Protein AF-A0A5K1DXU5-F1 (afdb_monomer)

Mean predicted aligned error: 9.76 Å

Foldseek 3Di:
DPCQPDFQFLQWAWEWEQDDPVRDTDTDTGDDPPQDDDPDGLADPCCVVSNGTHHPPGDHDYYYDDYPVNVVVVVVVVVVVVVVVVVVVVVVVVVVVVVVCVVCVVVVPD

Structure (mmCIF, N/CA/C/O backbone):
data_AF-A0A5K1DXU5-F1
#
_entry.id   AF-A0A5K1DXU5-F1
#
loop_
_atom_site.group_PDB
_atom_site.id
_atom_site.type_symbol
_atom_site.label_atom_id
_atom_site.label_alt_id
_atom_site.label_comp_id
_atom_site.label_asym_id
_atom_site.label_entity_id
_atom_site.label_seq_id
_atom_site.pdbx_PDB_ins_code
_atom_site.Cartn_x
_atom_site.Cartn_y
_atom_site.Cartn_z
_atom_site.occupancy
_atom_site.B_iso_or_equiv
_atom_site.auth_seq_id
_atom_site.auth_comp_id
_atom_site.auth_asym_id
_atom_site.auth_atom_id
_atom_site.pdbx_PDB_model_num
ATOM 1 N N . VAL A 1 1 ? 22.864 14.514 -11.994 1.00 42.91 1 VAL A N 1
ATOM 2 C CA . VAL A 1 1 ? 21.674 13.992 -11.293 1.00 42.91 1 VAL A CA 1
ATOM 3 C C . VAL A 1 1 ? 21.774 12.481 -11.412 1.00 42.91 1 VAL A C 1
ATOM 5 O O . VAL A 1 1 ? 21.928 12.007 -12.525 1.00 42.91 1 VAL A O 1
ATOM 8 N N . ASP A 1 2 ? 21.911 11.785 -10.285 1.00 47.47 2 ASP A N 1
ATOM 9 C CA . ASP A 1 2 ? 22.388 10.390 -10.139 1.00 47.47 2 ASP A CA 1
ATOM 10 C C . ASP A 1 2 ? 21.212 9.384 -10.251 1.00 47.47 2 ASP A C 1
ATOM 12 O O . ASP A 1 2 ? 21.151 8.398 -9.521 1.00 47.47 2 ASP A O 1
ATOM 16 N N . ASP A 1 3 ? 20.236 9.672 -11.128 1.00 51.50 3 ASP A N 1
ATOM 17 C CA . ASP A 1 3 ? 18.973 8.916 -11.264 1.00 51.50 3 ASP A CA 1
ATOM 18 C C . ASP A 1 3 ? 19.161 7.538 -11.927 1.00 51.50 3 ASP A C 1
ATOM 20 O O . ASP A 1 3 ? 18.263 6.699 -11.881 1.00 51.50 3 ASP A O 1
ATOM 24 N N . GLU A 1 4 ? 20.341 7.258 -12.495 1.00 52.34 4 GLU A N 1
ATOM 25 C CA . GLU A 1 4 ? 20.686 5.958 -13.100 1.00 52.34 4 GLU A CA 1
ATOM 26 C C . GLU A 1 4 ? 20.614 4.782 -12.107 1.00 52.34 4 GLU A C 1
ATOM 28 O O . GLU A 1 4 ? 20.620 3.625 -12.524 1.00 52.34 4 GLU A O 1
ATOM 33 N N . LYS A 1 5 ? 20.515 5.051 -10.798 1.00 60.88 5 LYS A N 1
ATOM 34 C CA . LYS A 1 5 ? 20.482 4.025 -9.742 1.00 60.88 5 LYS A CA 1
ATOM 35 C C . LYS A 1 5 ? 19.096 3.774 -9.148 1.00 60.88 5 LYS A C 1
ATOM 37 O O . LYS A 1 5 ? 18.949 2.848 -8.350 1.00 60.88 5 LYS A O 1
ATOM 42 N N . THR A 1 6 ? 18.076 4.559 -9.498 1.00 75.62 6 THR A N 1
ATOM 43 C CA . THR A 1 6 ? 16.728 4.379 -8.941 1.00 75.62 6 THR A CA 1
ATOM 44 C C . THR A 1 6 ? 15.931 3.409 -9.807 1.00 75.62 6 THR A C 1
ATOM 46 O O . THR A 1 6 ? 15.195 3.798 -10.709 1.00 75.62 6 THR A O 1
ATOM 49 N N . VAL A 1 7 ? 16.092 2.116 -9.531 1.00 87.62 7 VAL A N 1
ATOM 50 C CA . VAL A 1 7 ? 15.332 1.040 -10.182 1.00 87.62 7 VAL A CA 1
ATOM 51 C C . VAL A 1 7 ? 14.163 0.586 -9.311 1.00 87.62 7 VAL A C 1
ATOM 53 O O . VAL A 1 7 ? 14.223 0.671 -8.086 1.00 87.62 7 VAL A O 1
ATOM 56 N N . ILE A 1 8 ? 13.103 0.072 -9.941 1.00 93.19 8 ILE A N 1
ATOM 57 C CA . ILE A 1 8 ? 11.954 -0.528 -9.248 1.00 93.19 8 ILE A CA 1
ATOM 58 C C . ILE A 1 8 ? 12.039 -2.053 -9.396 1.00 93.19 8 ILE A C 1
ATOM 60 O O . ILE A 1 8 ? 11.756 -2.569 -10.481 1.00 93.19 8 ILE A O 1
ATOM 64 N N . PRO A 1 9 ? 12.406 -2.799 -8.339 1.00 93.88 9 PRO A N 1
ATOM 65 C CA . PRO A 1 9 ? 12.368 -4.258 -8.345 1.00 93.88 9 PRO A CA 1
ATOM 66 C C . PRO A 1 9 ? 10.961 -4.805 -8.589 1.00 93.88 9 PRO A C 1
ATOM 68 O O . PRO A 1 9 ? 9.979 -4.266 -8.072 1.00 93.88 9 PRO A O 1
ATOM 71 N N . ARG A 1 10 ? 10.840 -5.928 -9.302 1.00 92.31 10 ARG A N 1
ATOM 72 C CA . ARG A 1 10 ? 9.528 -6.560 -9.547 1.00 92.31 10 ARG A CA 1
ATOM 73 C C . ARG A 1 10 ? 8.839 -7.103 -8.298 1.00 92.31 10 ARG A C 1
ATOM 75 O O . ARG A 1 10 ? 7.626 -7.280 -8.303 1.00 92.31 10 ARG A O 1
ATOM 82 N N . ASN A 1 11 ? 9.597 -7.383 -7.245 1.00 91.88 11 ASN A N 1
ATOM 83 C CA . ASN A 1 11 ? 9.072 -7.833 -5.958 1.00 91.88 11 ASN A CA 1
ATOM 84 C C . ASN A 1 11 ? 8.661 -6.669 -5.033 1.00 91.88 11 ASN A C 1
ATOM 86 O O . ASN A 1 11 ? 8.309 -6.922 -3.880 1.00 91.88 11 ASN A O 1
ATOM 90 N N . SER A 1 12 ? 8.712 -5.419 -5.509 1.00 94.81 12 SER A N 1
ATOM 91 C CA . SER A 1 12 ? 8.296 -4.252 -4.728 1.00 94.81 12 SER A CA 1
ATOM 92 C C . SER A 1 12 ? 6.818 -4.338 -4.352 1.00 94.81 12 SER A C 1
ATOM 94 O O . SER 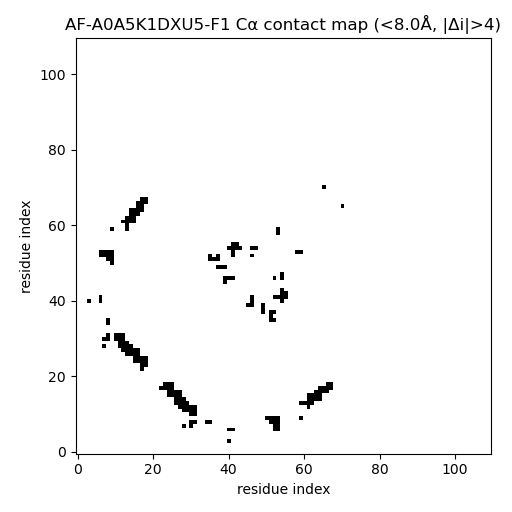A 1 12 ? 5.970 -4.726 -5.158 1.00 94.81 12 SER A O 1
ATOM 96 N N . LEU A 1 13 ? 6.504 -3.940 -3.124 1.00 94.75 13 LEU A N 1
ATOM 97 C CA . LEU A 1 13 ? 5.136 -3.697 -2.692 1.00 94.75 13 LEU A CA 1
ATOM 98 C C . LEU A 1 13 ? 4.678 -2.358 -3.267 1.00 94.75 13 LEU A C 1
ATOM 100 O O . LEU A 1 13 ? 5.331 -1.345 -3.036 1.00 94.75 13 LEU A O 1
ATOM 104 N N . VAL A 1 14 ? 3.574 -2.370 -4.009 1.00 95.62 14 VAL A N 1
ATOM 105 C CA . VAL A 1 14 ? 2.948 -1.157 -4.540 1.00 95.62 14 VAL A CA 1
ATOM 106 C C . VAL A 1 14 ? 1.613 -0.964 -3.849 1.00 95.62 14 VAL A C 1
ATOM 108 O O . VAL A 1 14 ? 0.723 -1.808 -3.978 1.00 95.62 14 VAL A O 1
ATOM 111 N N . GLU A 1 15 ? 1.466 0.146 -3.141 1.00 94.69 15 GLU A N 1
ATOM 112 C CA . GLU A 1 15 ? 0.258 0.475 -2.394 1.00 94.69 15 GLU A CA 1
ATOM 113 C C . GLU A 1 15 ? -0.205 1.893 -2.703 1.00 94.69 15 GLU A C 1
ATOM 115 O O . GLU A 1 15 ? 0.592 2.811 -2.872 1.00 94.69 15 GLU A O 1
ATOM 120 N N . VAL A 1 16 ? -1.519 2.067 -2.791 1.00 91.88 16 VAL A N 1
ATOM 121 C CA . VAL A 1 16 ? -2.151 3.379 -2.897 1.00 91.88 16 VAL A CA 1
ATOM 122 C C . VAL A 1 16 ? -2.610 3.788 -1.507 1.00 91.88 16 VAL A C 1
ATOM 124 O O . VAL A 1 16 ? -3.557 3.206 -0.976 1.00 91.88 16 VAL A O 1
ATOM 127 N N . ASN A 1 17 ? -1.947 4.782 -0.929 1.00 87.69 17 ASN A N 1
ATOM 128 C CA . ASN A 1 17 ? -2.286 5.349 0.370 1.00 87.69 17 ASN A CA 1
ATOM 129 C C . ASN A 1 17 ? -2.953 6.718 0.204 1.00 87.69 17 ASN A C 1
ATOM 131 O O . ASN A 1 17 ? -2.739 7.421 -0.785 1.00 87.69 17 ASN A O 1
ATOM 135 N N . GLN A 1 18 ? -3.777 7.095 1.180 1.00 83.81 18 GLN A N 1
ATOM 136 C CA . GLN A 1 18 ? -4.351 8.436 1.274 1.00 83.81 18 GLN A CA 1
ATOM 137 C C . GLN A 1 18 ? -3.825 9.107 2.536 1.00 83.81 18 GLN A C 1
ATOM 139 O O . GLN A 1 18 ? -4.135 8.673 3.645 1.00 83.81 18 GLN A O 1
ATOM 144 N N . SER A 1 19 ? -3.032 10.158 2.354 1.00 72.75 19 SER A N 1
ATOM 145 C CA . SER A 1 19 ? -2.313 10.833 3.433 1.00 72.75 19 SER A CA 1
ATOM 146 C C . SER A 1 19 ? -2.458 12.351 3.328 1.00 72.75 19 SER A C 1
ATOM 148 O O . SER A 1 19 ? -2.803 12.900 2.284 1.00 72.75 19 SER A O 1
ATOM 150 N N . GLY A 1 20 ? -2.183 13.049 4.431 1.00 71.81 20 GLY A N 1
ATOM 151 C CA . GLY A 1 20 ? -2.213 14.512 4.488 1.00 71.81 20 GLY A CA 1
ATOM 152 C C . GLY A 1 20 ? -3.587 15.110 4.807 1.00 71.81 20 GLY A C 1
ATOM 153 O O . GLY A 1 20 ? -4.615 14.437 4.795 1.00 71.81 20 GLY A O 1
ATOM 154 N N . LEU A 1 21 ? -3.594 16.411 5.116 1.00 74.94 21 LEU A N 1
ATOM 155 C CA . LEU A 1 21 ? -4.792 17.159 5.527 1.00 74.94 21 LEU A CA 1
ATOM 156 C C . LEU A 1 21 ? -5.862 17.223 4.424 1.00 74.94 21 LEU A C 1
ATOM 158 O O . LEU A 1 21 ? -7.048 17.325 4.723 1.00 74.94 21 LEU A O 1
ATOM 162 N N . LEU A 1 22 ? -5.435 17.166 3.160 1.00 82.12 22 LEU A N 1
ATOM 163 C CA . LEU A 1 22 ? -6.291 17.277 1.977 1.00 82.12 22 LEU A CA 1
ATOM 164 C C . LEU A 1 22 ? -6.589 15.922 1.315 1.00 82.12 22 LEU A C 1
ATOM 166 O O . LEU A 1 22 ? -7.078 15.904 0.190 1.00 82.12 22 LEU A O 1
ATOM 170 N N . MET A 1 23 ? -6.313 14.804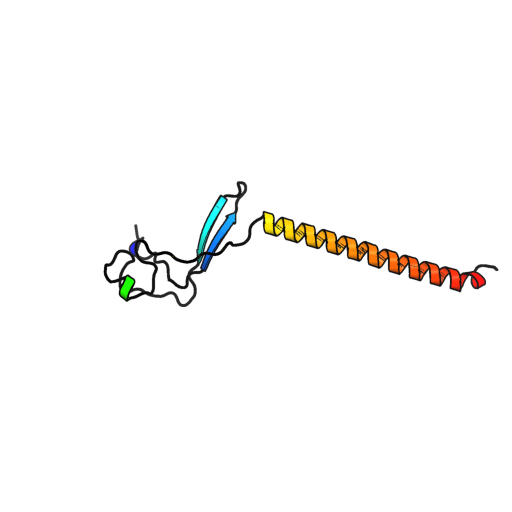 2.003 1.00 77.31 23 MET A N 1
ATOM 171 C CA . MET A 1 23 ? -6.536 13.444 1.486 1.00 77.31 23 MET A CA 1
ATOM 172 C C . MET A 1 23 ? -5.876 13.220 0.118 1.00 77.31 23 MET A C 1
ATOM 174 O O . MET A 1 23 ? -6.500 12.778 -0.849 1.00 77.31 23 MET A O 1
ATOM 178 N N . GLU A 1 24 ? -4.590 13.538 0.029 1.00 85.50 24 GLU A N 1
ATOM 179 C CA . GLU A 1 24 ? -3.828 13.341 -1.194 1.00 85.50 24 GLU A CA 1
ATOM 180 C C . GLU A 1 24 ? -3.565 11.849 -1.395 1.00 85.50 24 GLU A C 1
ATOM 182 O O . GLU A 1 24 ? -3.233 11.113 -0.463 1.00 85.50 24 GLU A O 1
ATOM 187 N N . THR A 1 25 ? -3.747 11.390 -2.631 1.00 84.69 25 THR A N 1
ATOM 188 C CA . THR A 1 25 ? -3.483 9.998 -2.991 1.00 84.69 25 THR A CA 1
ATOM 189 C C . THR A 1 25 ? -2.019 9.855 -3.382 1.00 84.69 25 THR A C 1
ATOM 191 O O . THR A 1 25 ? -1.554 10.535 -4.295 1.00 84.69 25 THR A O 1
ATOM 194 N N . MET A 1 26 ? -1.308 8.954 -2.712 1.00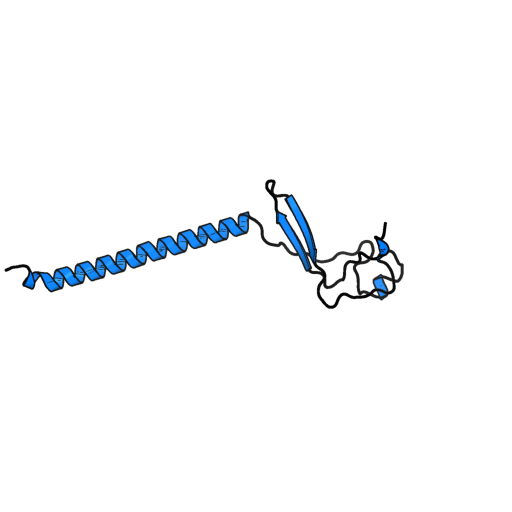 88.31 26 MET A N 1
ATOM 195 C CA . MET A 1 26 ? 0.104 8.666 -2.941 1.00 88.31 26 MET A CA 1
ATOM 196 C C . MET A 1 26 ? 0.274 7.200 -3.331 1.00 88.31 26 MET A C 1
ATOM 198 O O . MET A 1 26 ? -0.360 6.316 -2.755 1.00 88.31 26 MET A O 1
ATOM 202 N N . ILE A 1 27 ? 1.113 6.948 -4.336 1.00 91.44 27 ILE A N 1
ATOM 203 C CA . ILE A 1 27 ? 1.519 5.594 -4.716 1.00 91.44 27 ILE A CA 1
ATOM 204 C C . ILE A 1 27 ? 2.862 5.330 -4.049 1.00 91.44 27 ILE A C 1
ATOM 206 O O . ILE A 1 27 ? 3.882 5.873 -4.472 1.00 91.44 27 ILE A O 1
ATOM 210 N N . ASP A 1 28 ? 2.849 4.480 -3.032 1.00 92.56 28 ASP A N 1
ATOM 211 C CA . ASP A 1 28 ? 4.048 4.046 -2.336 1.00 92.56 28 ASP A CA 1
ATOM 212 C C . ASP A 1 28 ? 4.598 2.788 -2.999 1.00 92.56 28 ASP A C 1
ATOM 214 O O . ASP A 1 28 ? 3.913 1.771 -3.132 1.00 92.56 28 ASP A O 1
ATOM 218 N N . ILE A 1 29 ? 5.859 2.861 -3.423 1.00 93.50 29 ILE A N 1
ATOM 219 C CA . ILE A 1 29 ? 6.603 1.742 -4.000 1.00 93.50 29 ILE A CA 1
ATOM 220 C C . ILE A 1 29 ? 7.715 1.392 -3.022 1.00 93.50 29 ILE A C 1
ATOM 222 O O . ILE A 1 29 ? 8.699 2.117 -2.903 1.00 93.50 29 ILE A O 1
ATOM 226 N N . THR A 1 30 ? 7.552 0.275 -2.321 1.00 93.25 30 THR A N 1
ATOM 227 C CA . THR A 1 30 ? 8.505 -0.188 -1.309 1.00 93.25 30 THR A CA 1
ATOM 228 C C . THR A 1 30 ? 9.249 -1.421 -1.825 1.00 93.25 30 THR A C 1
ATOM 230 O O . THR A 1 30 ? 8.640 -2.494 -1.932 1.00 93.25 30 THR A O 1
ATOM 233 N N . PRO A 1 31 ? 10.551 -1.314 -2.148 1.00 92.88 31 PRO A N 1
ATOM 234 C CA . PRO A 1 31 ? 11.373 -2.464 -2.508 1.00 92.88 31 PRO A CA 1
ATOM 235 C C . PRO A 1 31 ? 11.406 -3.503 -1.383 1.00 92.88 31 PRO A C 1
ATOM 237 O O . PRO A 1 31 ? 11.409 -3.151 -0.204 1.00 92.88 31 PRO A O 1
ATOM 240 N N . ARG A 1 32 ? 11.433 -4.790 -1.737 1.00 91.62 32 ARG A N 1
ATOM 241 C CA . ARG A 1 32 ? 11.530 -5.886 -0.764 1.00 91.62 32 ARG A CA 1
ATOM 242 C C . ARG A 1 32 ? 12.863 -6.595 -0.893 1.00 91.62 32 ARG A C 1
ATOM 244 O O . ARG A 1 32 ? 13.315 -6.852 -2.007 1.00 91.62 32 ARG A O 1
ATOM 251 N N . ASP A 1 33 ? 13.440 -6.970 0.241 1.00 87.69 33 ASP A N 1
ATOM 252 C CA . ASP A 1 33 ? 14.657 -7.766 0.242 1.00 87.69 33 ASP A CA 1
ATOM 253 C C . ASP A 1 33 ? 14.423 -9.174 -0.342 1.00 87.69 33 ASP A C 1
ATOM 255 O O . ASP A 1 33 ? 13.377 -9.786 -0.092 1.00 87.69 33 ASP A O 1
ATOM 259 N N . PRO A 1 34 ? 15.394 -9.711 -1.102 1.00 88.31 34 PRO A N 1
AT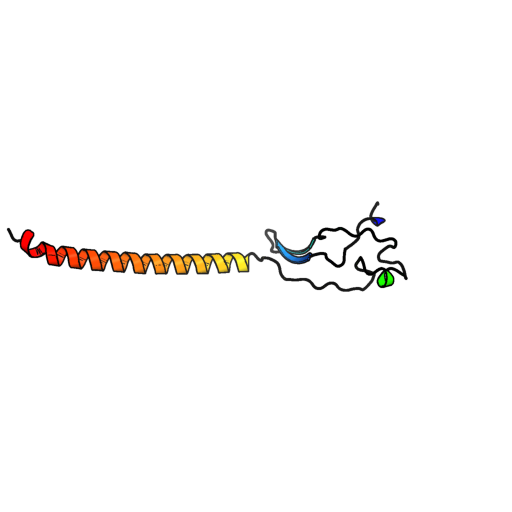OM 260 C 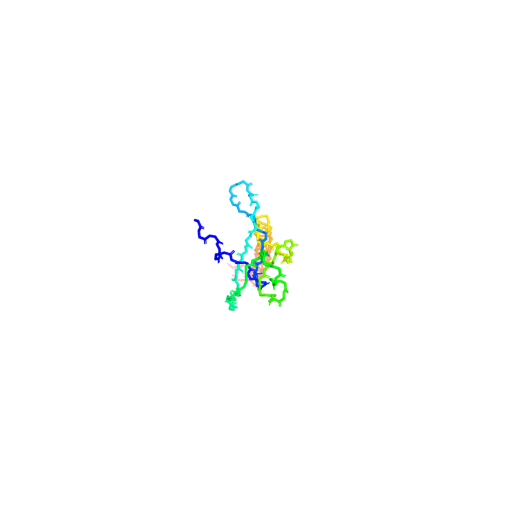CA . PRO A 1 34 ? 16.643 -9.054 -1.492 1.00 88.31 34 PRO A CA 1
ATOM 261 C C . PRO A 1 34 ? 16.434 -8.030 -2.620 1.00 88.31 34 PRO A C 1
ATOM 263 O O . PRO A 1 34 ? 15.692 -8.287 -3.569 1.00 88.31 34 PRO A O 1
ATOM 266 N N . ILE A 1 35 ? 17.132 -6.893 -2.541 1.00 86.44 35 ILE A N 1
ATOM 267 C CA . ILE A 1 35 ? 17.145 -5.892 -3.615 1.00 86.44 35 ILE A CA 1
ATOM 268 C C . ILE A 1 35 ? 17.992 -6.417 -4.786 1.00 86.44 35 ILE A C 1
ATOM 270 O O . ILE A 1 35 ? 19.190 -6.650 -4.603 1.00 86.44 35 ILE A O 1
ATOM 274 N N . PRO A 1 36 ? 17.414 -6.619 -5.984 1.00 87.44 36 PRO A N 1
ATOM 275 C CA . PRO A 1 36 ? 18.177 -7.063 -7.139 1.00 87.44 36 PRO A CA 1
ATOM 276 C C . PRO A 1 36 ? 19.124 -5.966 -7.631 1.00 87.44 36 PRO A C 1
ATOM 278 O O . PRO A 1 36 ? 18.795 -4.780 -7.606 1.00 87.44 36 PRO A O 1
ATOM 281 N N . THR A 1 37 ? 20.278 -6.379 -8.145 1.00 88.12 37 THR A N 1
ATOM 282 C CA . THR A 1 37 ? 21.227 -5.513 -8.850 1.00 88.12 37 THR A CA 1
ATOM 283 C C . THR A 1 37 ? 21.135 -5.808 -10.346 1.00 88.12 37 THR A C 1
ATOM 285 O O . THR A 1 37 ? 21.761 -6.773 -10.793 1.00 88.12 37 THR A O 1
ATOM 288 N N . PRO A 1 38 ? 20.328 -5.056 -11.113 1.00 88.25 38 PRO A N 1
ATOM 289 C CA . PRO A 1 38 ? 20.206 -5.294 -12.541 1.00 88.25 38 PRO A CA 1
ATOM 290 C C . PRO A 1 38 ? 21.507 -4.929 -13.258 1.00 88.25 38 PRO A C 1
ATOM 292 O O . PRO A 1 38 ? 22.232 -4.020 -12.846 1.00 88.25 38 PRO A O 1
ATOM 295 N N . THR A 1 39 ? 21.795 -5.643 -14.338 1.00 89.44 39 THR A N 1
ATOM 296 C CA . THR A 1 39 ? 22.950 -5.368 -15.202 1.00 89.44 39 THR A CA 1
ATOM 297 C C . THR A 1 39 ? 22.617 -4.287 -16.228 1.00 89.44 39 THR A C 1
ATOM 299 O O . THR A 1 39 ? 23.509 -3.567 -16.677 1.00 89.44 39 THR A O 1
ATOM 302 N N . VAL A 1 40 ? 21.333 -4.159 -16.582 1.00 89.75 40 VAL A N 1
ATOM 303 C CA . VAL A 1 40 ? 20.834 -3.177 -17.549 1.00 89.75 40 VAL A CA 1
ATOM 304 C C . VAL A 1 40 ? 19.780 -2.246 -16.940 1.00 89.75 40 VAL A C 1
ATOM 306 O O . VAL A 1 40 ? 19.117 -2.568 -15.955 1.00 89.75 40 VAL A O 1
ATOM 309 N N . GLY A 1 41 ? 19.631 -1.053 -17.519 1.00 89.50 41 GLY A N 1
ATOM 310 C CA . GLY A 1 41 ? 18.659 -0.058 -17.058 1.00 89.50 41 GLY A CA 1
ATOM 311 C C . GLY A 1 41 ? 17.222 -0.338 -17.529 1.00 89.50 41 GLY A C 1
ATOM 312 O O . GLY A 1 41 ? 17.009 -1.131 -18.444 1.00 89.50 41 GLY A O 1
ATOM 313 N N . PRO A 1 42 ? 16.212 0.367 -16.983 1.00 90.38 42 PRO A N 1
ATOM 314 C CA . PRO A 1 42 ? 14.799 0.159 -17.327 1.00 90.38 42 PRO A CA 1
ATOM 315 C C . PRO A 1 42 ? 14.437 0.498 -18.785 1.00 90.38 42 PRO A C 1
ATOM 317 O O . PRO A 1 42 ? 13.396 0.064 -19.273 1.00 90.38 42 PRO A O 1
ATOM 320 N N . LEU A 1 43 ? 15.275 1.280 -19.474 1.00 91.44 43 LEU A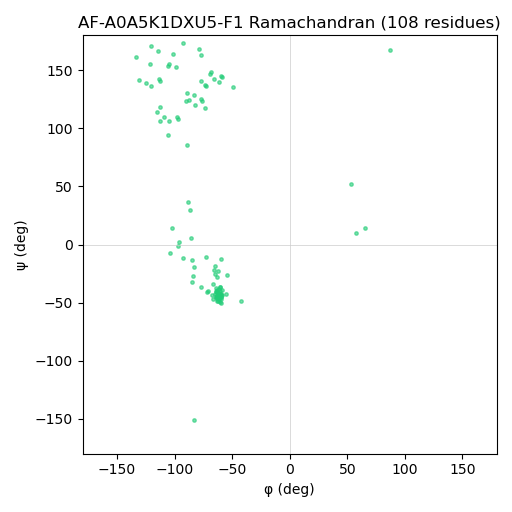 N 1
ATOM 321 C CA . LEU A 1 43 ? 15.104 1.660 -20.883 1.00 91.44 43 LEU A CA 1
ATOM 322 C C . LEU A 1 43 ? 15.913 0.774 -21.846 1.00 91.44 43 LEU A C 1
ATOM 324 O O . LEU A 1 43 ? 15.877 0.997 -23.056 1.00 91.44 43 LEU A O 1
ATOM 328 N N . ASP A 1 44 ? 16.677 -0.188 -21.323 1.00 91.06 44 ASP A N 1
ATOM 329 C CA . ASP A 1 44 ? 17.521 -1.059 -22.134 1.00 91.06 44 ASP A CA 1
ATOM 330 C C . ASP A 1 44 ? 16.670 -2.093 -22.901 1.00 91.06 44 ASP A C 1
ATOM 332 O O . ASP A 1 44 ? 15.756 -2.681 -22.310 1.00 91.06 44 ASP A O 1
ATOM 336 N N . PRO A 1 45 ? 16.955 -2.365 -24.192 1.00 91.06 45 PRO A N 1
ATOM 337 C CA . PRO A 1 45 ? 16.255 -3.389 -24.972 1.00 91.06 45 PRO A CA 1
ATOM 338 C C . PRO A 1 45 ? 16.260 -4.789 -24.341 1.00 91.06 45 PRO A C 1
ATOM 340 O O . PRO A 1 45 ? 15.353 -5.581 -24.604 1.00 91.06 45 PRO A O 1
ATOM 343 N N . ASP A 1 46 ? 17.268 -5.099 -23.523 1.00 92.69 46 ASP A N 1
ATOM 344 C CA . ASP A 1 46 ? 17.425 -6.389 -22.856 1.00 92.69 46 ASP A CA 1
ATOM 345 C C . ASP A 1 46 ? 16.870 -6.407 -21.419 1.00 92.69 46 ASP A C 1
ATOM 347 O O . ASP A 1 46 ? 16.894 -7.458 -20.774 1.00 92.69 46 ASP A O 1
ATOM 351 N N . CYS A 1 47 ? 16.283 -5.307 -20.929 1.00 91.75 47 CYS A N 1
ATOM 352 C CA . CYS A 1 47 ? 15.684 -5.229 -19.588 1.00 91.75 47 CYS A CA 1
ATOM 353 C C . CYS A 1 47 ? 14.633 -6.325 -19.353 1.00 91.75 47 CYS A C 1
ATOM 355 O O . CYS A 1 47 ? 14.626 -7.008 -18.323 1.00 91.75 47 CYS A O 1
ATOM 357 N N . ASP A 1 48 ? 13.785 -6.562 -20.357 1.00 92.06 48 ASP A N 1
ATOM 358 C CA . ASP A 1 48 ? 12.731 -7.576 -20.297 1.00 92.06 48 ASP A CA 1
ATOM 359 C C . ASP A 1 48 ? 13.280 -9.004 -20.194 1.00 92.06 48 ASP A C 1
ATOM 361 O O . ASP A 1 48 ? 12.600 -9.884 -19.662 1.00 92.06 48 ASP A O 1
ATOM 365 N N . LYS A 1 49 ? 14.506 -9.242 -20.681 1.00 92.88 49 LYS A N 1
ATOM 366 C CA . LYS A 1 49 ? 15.166 -10.552 -20.618 1.00 92.88 49 LYS A CA 1
ATOM 367 C C . LYS A 1 49 ? 15.723 -10.838 -19.227 1.00 92.88 49 LYS A C 1
ATOM 369 O O . LYS A 1 49 ? 15.685 -11.987 -18.796 1.00 92.88 49 LYS A O 1
ATOM 374 N N . GLU A 1 50 ? 16.233 -9.815 -18.540 1.00 90.81 50 GLU A N 1
ATOM 375 C CA . GLU A 1 50 ? 16.740 -9.932 -17.169 1.00 90.81 50 GLU A CA 1
ATOM 376 C C . GLU A 1 50 ? 15.587 -10.110 -16.169 1.00 90.81 50 GLU A C 1
ATOM 378 O O . GLU A 1 50 ? 15.670 -10.933 -15.258 1.00 90.81 50 GLU A O 1
ATOM 383 N N . GLY A 1 51 ? 14.481 -9.381 -16.355 1.00 89.62 51 GLY A N 1
ATOM 384 C CA . GLY A 1 51 ? 13.242 -9.600 -15.602 1.00 89.62 51 GLY A CA 1
ATOM 385 C C . GLY A 1 51 ? 13.332 -9.309 -14.096 1.00 89.62 51 GLY A C 1
ATOM 386 O O . GLY A 1 51 ? 12.435 -9.698 -13.349 1.00 89.62 51 GLY A O 1
ATOM 387 N N . LEU A 1 52 ? 14.385 -8.629 -13.633 1.00 91.62 52 LEU A N 1
ATOM 388 C CA . LEU A 1 52 ? 14.593 -8.288 -12.219 1.00 91.62 52 LEU A CA 1
ATOM 389 C C . LEU A 1 52 ? 13.869 -6.999 -11.800 1.00 91.62 52 LEU A C 1
ATOM 391 O O . LEU A 1 52 ? 13.413 -6.869 -10.659 1.00 91.62 52 LEU A O 1
ATOM 395 N N . ILE A 1 53 ? 13.736 -6.056 -12.731 1.00 92.75 53 ILE A N 1
ATOM 396 C CA . ILE A 1 53 ? 13.148 -4.731 -12.512 1.00 92.75 53 ILE A CA 1
ATOM 397 C C . ILE A 1 53 ? 11.934 -4.506 -13.419 1.00 92.75 53 ILE A C 1
ATOM 399 O O . ILE A 1 53 ? 11.611 -5.322 -14.288 1.00 92.75 53 ILE A O 1
ATOM 403 N N . VAL A 1 54 ? 11.213 -3.417 -13.171 1.00 93.94 54 VAL A N 1
ATOM 404 C CA . VAL A 1 54 ? 10.141 -2.930 -14.043 1.00 93.94 54 VAL A CA 1
ATOM 405 C C . VAL A 1 54 ? 10.764 -2.111 -15.179 1.00 93.94 54 VAL A C 1
ATOM 407 O O . VAL A 1 54 ? 11.427 -1.108 -14.920 1.00 93.94 54 VAL A O 1
ATOM 410 N N . CYS A 1 55 ? 10.550 -2.545 -16.421 1.00 93.06 55 CYS A N 1
ATOM 411 C CA . CYS A 1 55 ? 11.083 -1.910 -17.632 1.00 93.06 55 CYS A CA 1
ATOM 412 C C . CYS A 1 55 ? 10.097 -0.890 -18.232 1.00 93.06 55 CYS A C 1
ATOM 414 O O . CYS A 1 55 ? 8.949 -0.785 -17.783 1.00 93.06 55 CYS A O 1
ATOM 416 N N . ASP A 1 56 ? 10.521 -0.150 -19.263 1.00 92.50 56 ASP A N 1
ATOM 417 C CA . ASP A 1 56 ? 9.670 0.828 -19.955 1.00 92.50 56 ASP A CA 1
ATOM 418 C C . ASP A 1 56 ? 8.304 0.234 -20.340 1.00 92.50 56 ASP A C 1
ATOM 420 O O . ASP A 1 56 ? 8.195 -0.886 -20.843 1.00 92.50 56 ASP A O 1
ATOM 424 N N . ARG A 1 57 ? 7.238 1.002 -20.088 1.00 91.00 57 ARG A N 1
ATOM 425 C CA . ARG A 1 57 ? 5.830 0.648 -20.372 1.00 91.00 57 ARG A CA 1
ATOM 426 C C . ARG A 1 57 ? 5.317 -0.637 -19.712 1.00 91.00 57 ARG A C 1
ATOM 428 O O . ARG A 1 57 ? 4.198 -1.066 -20.015 1.00 91.00 57 ARG A O 1
ATOM 435 N N . GLN A 1 58 ? 6.065 -1.234 -18.788 1.00 92.75 58 GLN A N 1
ATOM 436 C CA . GLN A 1 58 ? 5.572 -2.355 -17.999 1.00 92.75 58 GLN A CA 1
ATOM 437 C C . GLN A 1 58 ? 4.631 -1.899 -16.887 1.00 92.75 58 GLN A C 1
ATOM 439 O O . GLN A 1 58 ? 4.539 -0.726 -16.530 1.00 92.75 58 GLN A O 1
ATOM 444 N N . ARG A 1 59 ? 3.877 -2.859 -16.351 1.00 91.62 59 ARG A N 1
ATOM 445 C CA . ARG A 1 59 ? 2.906 -2.632 -15.282 1.00 91.62 59 ARG A CA 1
ATOM 446 C C . ARG A 1 59 ? 3.206 -3.559 -14.120 1.00 91.62 59 ARG A C 1
ATOM 448 O O . ARG A 1 59 ? 3.464 -4.743 -14.324 1.00 91.62 59 ARG A O 1
ATOM 455 N N . LEU A 1 60 ? 3.093 -3.021 -12.913 1.00 92.38 60 LEU A N 1
ATOM 456 C CA . LEU A 1 60 ? 3.137 -3.779 -11.672 1.00 92.38 60 LEU A CA 1
ATOM 457 C C . LEU A 1 60 ? 1.760 -3.704 -11.007 1.00 92.38 60 LEU A C 1
ATOM 459 O O . LEU A 1 60 ? 1.073 -2.684 -11.092 1.00 92.38 60 LEU A O 1
ATOM 463 N N . LYS A 1 61 ? 1.318 -4.800 -10.388 1.00 93.75 61 LYS A N 1
ATOM 464 C CA . LYS A 1 61 ? 0.037 -4.822 -9.681 1.00 93.75 61 LYS A CA 1
ATOM 465 C C . LYS A 1 61 ? 0.202 -4.120 -8.335 1.00 93.75 61 LYS A C 1
ATOM 467 O O . LYS A 1 61 ? 1.049 -4.525 -7.547 1.00 93.75 61 LYS A O 1
ATOM 472 N N . GLY A 1 62 ? -0.633 -3.117 -8.079 1.00 92.81 62 GLY A N 1
ATOM 473 C CA . GLY A 1 62 ? -0.742 -2.469 -6.775 1.00 92.81 62 GLY A CA 1
ATOM 474 C C . GLY A 1 62 ? -1.955 -2.932 -5.972 1.00 92.81 62 GLY A C 1
ATOM 475 O O . GLY A 1 62 ? -2.885 -3.536 -6.517 1.00 92.81 62 GLY A O 1
ATOM 476 N N . GLY A 1 63 ? -1.924 -2.646 -4.673 1.00 92.88 63 GLY A N 1
ATOM 477 C CA . GLY A 1 63 ? -3.045 -2.770 -3.744 1.00 92.88 63 GLY A CA 1
ATOM 478 C C . GLY A 1 63 ? -3.486 -1.410 -3.204 1.00 92.88 63 GLY A C 1
ATOM 479 O O . GLY A 1 63 ? -2.791 -0.409 -3.358 1.00 92.88 63 GLY A O 1
ATOM 480 N N . GLN A 1 64 ? -4.653 -1.369 -2.570 1.00 88.62 64 GLN A N 1
ATOM 481 C CA . GLN A 1 64 ? -5.049 -0.234 -1.741 1.00 88.62 64 GLN A CA 1
ATOM 482 C C . GLN A 1 64 ? -4.428 -0.422 -0.354 1.00 88.62 64 GLN A C 1
ATOM 484 O O . GLN A 1 64 ? -4.572 -1.497 0.228 1.00 88.62 64 GLN A O 1
ATOM 489 N N . GLY A 1 65 ? -3.735 0.597 0.144 1.00 87.00 65 GLY A N 1
ATOM 490 C CA . GLY A 1 65 ? -3.244 0.630 1.515 1.00 87.00 65 GLY A CA 1
ATOM 491 C C . GLY A 1 65 ? -4.328 1.095 2.490 1.00 87.00 65 GLY A C 1
ATOM 492 O O . GLY A 1 65 ? -5.525 0.894 2.264 1.00 87.00 65 GLY A O 1
ATOM 493 N N . VAL A 1 66 ? -3.934 1.722 3.596 1.00 82.12 66 VAL A N 1
ATOM 494 C CA . VAL A 1 66 ? -4.890 2.171 4.620 1.00 82.12 66 VAL A CA 1
ATOM 495 C C . VAL A 1 66 ? -5.368 3.586 4.300 1.00 82.12 66 VAL A C 1
ATOM 497 O O . VAL A 1 66 ? -4.564 4.486 4.073 1.00 82.12 66 VAL A O 1
ATOM 500 N N . SER A 1 67 ? -6.687 3.797 4.311 1.00 83.81 67 SER A N 1
ATOM 501 C CA . SER A 1 67 ? -7.291 5.132 4.228 1.00 83.81 67 SER A CA 1
ATOM 502 C C . SER A 1 67 ? -7.827 5.593 5.581 1.00 83.81 67 SER A C 1
ATOM 504 O O . SER A 1 67 ? -8.195 4.779 6.435 1.00 83.81 67 SER A O 1
ATOM 506 N N . LEU A 1 68 ? -7.930 6.913 5.763 1.00 83.75 68 LEU A N 1
ATOM 507 C CA . LEU A 1 68 ? -8.531 7.498 6.962 1.00 83.75 68 LEU A CA 1
ATOM 508 C C . LEU A 1 68 ? -9.986 7.045 7.143 1.00 83.75 68 LEU A C 1
ATOM 510 O O . LEU A 1 68 ? -10.382 6.720 8.256 1.00 83.75 68 LEU A O 1
ATOM 514 N N . ASP A 1 69 ? -10.754 6.936 6.058 1.00 84.19 69 ASP A N 1
ATOM 515 C CA . ASP A 1 69 ? -12.140 6.454 6.106 1.00 84.19 69 ASP A CA 1
ATOM 516 C C . ASP A 1 69 ? -12.231 5.018 6.631 1.00 84.19 69 ASP A C 1
ATOM 518 O O . ASP A 1 69 ? -13.122 4.687 7.415 1.00 84.19 69 ASP A O 1
ATOM 522 N N . THR A 1 70 ? -11.273 4.167 6.245 1.00 86.69 70 THR A N 1
ATOM 523 C CA . THR A 1 70 ? -11.178 2.794 6.756 1.00 86.69 70 THR A CA 1
ATOM 524 C C . THR A 1 70 ? -10.901 2.807 8.257 1.00 86.69 70 THR A C 1
ATOM 526 O O . THR A 1 70 ? -11.567 2.100 9.011 1.00 86.69 70 THR A O 1
ATOM 529 N N . LEU A 1 71 ? -9.965 3.649 8.706 1.00 88.75 71 LEU A N 1
ATOM 530 C CA . LEU A 1 71 ? -9.636 3.803 10.123 1.00 88.75 71 LEU A CA 1
ATOM 531 C C . LEU A 1 71 ? -10.837 4.310 10.937 1.00 88.75 71 LEU A C 1
ATOM 533 O O . LEU A 1 71 ? -11.165 3.739 11.977 1.00 88.75 71 LEU A O 1
ATOM 537 N N . VAL A 1 72 ? -11.527 5.341 10.447 1.00 91.06 72 VAL A N 1
ATOM 538 C CA . VAL A 1 72 ? -12.746 5.883 11.063 1.00 91.06 72 VAL A CA 1
ATOM 539 C C . VAL A 1 72 ? -13.831 4.808 11.138 1.00 91.06 72 VAL A C 1
ATOM 541 O O . VAL A 1 72 ? -14.435 4.622 12.191 1.00 91.06 72 VAL A O 1
ATOM 544 N N . GLY A 1 73 ? -14.039 4.043 10.064 1.00 91.88 73 GLY A N 1
ATOM 545 C CA . GLY A 1 73 ? -14.997 2.939 10.039 1.00 91.88 73 GLY A CA 1
ATOM 546 C C . GLY A 1 73 ? -14.685 1.841 11.062 1.00 91.88 73 GLY A C 1
ATOM 547 O O . GLY A 1 73 ? -15.601 1.342 11.717 1.00 91.88 73 GLY A O 1
ATOM 548 N N . ILE A 1 74 ? -13.406 1.495 11.242 1.00 93.31 74 ILE A N 1
ATOM 549 C CA . ILE A 1 74 ? -12.961 0.552 12.279 1.00 93.31 74 ILE A CA 1
ATOM 550 C C . ILE A 1 74 ? -13.272 1.107 13.672 1.00 93.31 74 ILE A C 1
ATOM 552 O O . ILE A 1 74 ? -13.868 0.403 14.485 1.00 93.31 74 ILE A O 1
ATOM 556 N N . PHE A 1 75 ? -12.930 2.369 13.948 1.00 95.44 75 PHE A N 1
ATOM 557 C CA . PHE A 1 75 ? -13.178 2.971 15.260 1.00 95.44 75 PHE A CA 1
ATOM 558 C C . PHE A 1 75 ? -14.663 3.096 15.600 1.00 95.44 75 PHE A C 1
ATOM 560 O O . PHE A 1 75 ? -15.037 2.857 16.746 1.00 95.44 75 PHE A O 1
ATOM 567 N N . ILE A 1 76 ? -15.517 3.417 14.624 1.00 95.81 76 ILE A N 1
ATOM 568 C CA . ILE A 1 76 ? -16.969 3.464 14.836 1.00 95.81 76 ILE A CA 1
ATOM 569 C C . ILE A 1 76 ? -17.494 2.081 15.238 1.00 95.81 76 ILE A C 1
ATOM 571 O O . ILE A 1 76 ? -18.234 1.975 16.214 1.00 95.81 76 ILE A O 1
ATOM 575 N N . ARG A 1 77 ? -17.083 1.018 14.535 1.00 93.94 77 ARG A N 1
ATOM 576 C CA . ARG A 1 77 ? -17.500 -0.358 14.853 1.00 93.94 77 ARG A CA 1
ATOM 577 C C . ARG A 1 77 ? -17.019 -0.797 16.232 1.00 93.94 77 ARG A C 1
ATOM 579 O O . A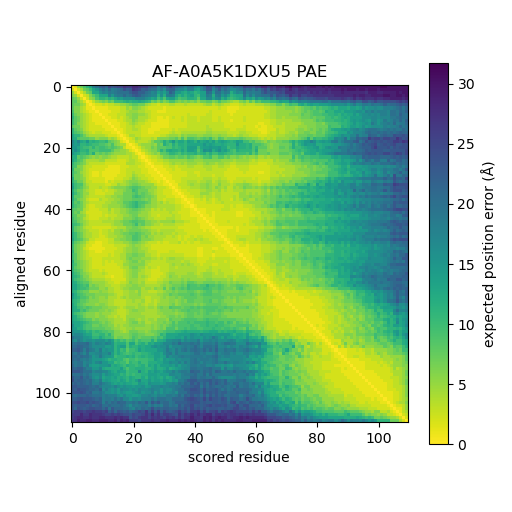RG A 1 77 ? -17.813 -1.309 17.010 1.00 93.94 77 ARG A O 1
ATOM 586 N N . LEU A 1 78 ? -15.753 -0.529 16.557 1.00 94.88 78 LEU A N 1
ATOM 587 C CA . LEU A 1 78 ? -15.206 -0.810 17.886 1.00 94.88 78 LEU A CA 1
ATOM 588 C C . LEU A 1 78 ? -15.988 -0.077 18.984 1.00 94.88 78 LEU A C 1
ATOM 590 O O . LEU A 1 78 ? -16.313 -0.675 20.004 1.00 94.88 78 LEU A O 1
ATOM 594 N N . GLY A 1 79 ? -16.333 1.196 18.769 1.00 94.44 79 GLY A N 1
ATOM 595 C CA . GLY A 1 79 ? -17.145 1.967 19.711 1.00 94.44 79 GLY A CA 1
ATOM 596 C C . GLY A 1 79 ? -18.532 1.359 19.936 1.00 94.44 79 GLY A C 1
ATOM 597 O O . GLY A 1 79 ? -18.960 1.232 21.081 1.00 94.44 79 GLY A O 1
ATOM 598 N N . GLN A 1 80 ? -19.198 0.923 18.864 1.00 92.75 80 GLN A N 1
ATOM 599 C CA . GLN A 1 80 ? -20.510 0.270 18.933 1.00 92.75 80 GLN A CA 1
ATOM 600 C C . GLN A 1 80 ? -20.454 -1.070 19.679 1.00 92.75 80 GLN A C 1
ATOM 602 O O . GLN A 1 80 ? -21.284 -1.322 20.551 1.00 92.75 80 GLN A O 1
ATOM 607 N N . GLU A 1 81 ? -19.454 -1.907 19.392 1.00 92.00 81 GLU A N 1
ATOM 608 C CA . GLU A 1 81 ? -19.263 -3.186 20.087 1.00 92.00 81 GLU A CA 1
ATOM 609 C C . GLU A 1 81 ? -18.981 -2.979 21.584 1.00 92.00 81 GLU A C 1
ATOM 611 O O . GLU A 1 81 ? -19.525 -3.685 22.435 1.00 92.00 81 GLU A O 1
ATOM 616 N N . MET A 1 82 ? -18.169 -1.976 21.934 1.00 90.50 82 MET A N 1
ATOM 617 C CA . MET A 1 82 ? -17.896 -1.626 23.332 1.00 90.50 82 MET A CA 1
ATOM 618 C C . MET A 1 82 ? -19.149 -1.140 24.072 1.00 90.50 82 MET A C 1
ATOM 620 O O . MET A 1 82 ? -19.349 -1.501 25.23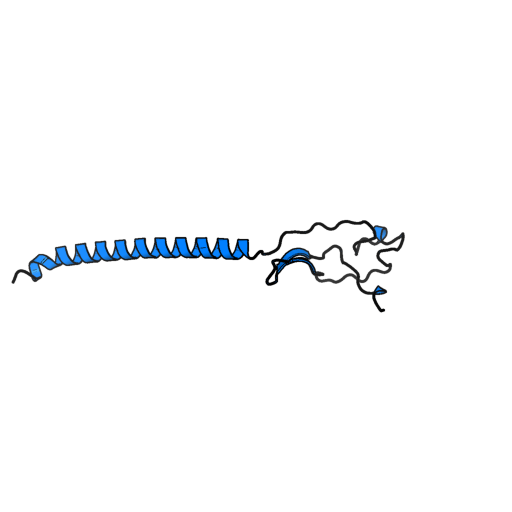6 1.00 90.50 82 MET A O 1
ATOM 624 N N . GLU A 1 83 ? -19.993 -0.341 23.416 1.00 90.44 83 GLU A N 1
ATOM 625 C CA . GLU A 1 83 ? -21.262 0.129 23.976 1.00 90.44 83 GLU A CA 1
ATOM 626 C C . GLU A 1 83 ? -22.217 -1.043 24.246 1.00 90.44 83 GLU A C 1
ATOM 628 O O . GLU A 1 83 ? -22.745 -1.169 25.354 1.00 90.44 83 GLU A O 1
ATOM 633 N N . GLU A 1 84 ? -22.365 -1.960 23.287 1.00 89.31 84 GLU A N 1
ATOM 634 C CA . GLU A 1 84 ? -23.206 -3.152 23.427 1.00 89.31 84 GLU A CA 1
ATOM 635 C C . GLU A 1 84 ? -22.755 -4.043 24.599 1.00 89.31 84 GLU A C 1
ATOM 637 O O . GLU A 1 84 ? -23.570 -4.479 25.423 1.00 89.31 84 GLU A O 1
ATOM 642 N N . ILE A 1 85 ? -21.442 -4.260 24.740 1.00 88.06 85 ILE A N 1
ATOM 643 C CA . ILE A 1 85 ? -20.864 -5.002 25.869 1.00 88.06 85 ILE A CA 1
ATOM 644 C C . ILE A 1 85 ? -21.179 -4.303 27.201 1.00 88.06 85 ILE A C 1
ATOM 646 O O . ILE A 1 85 ? -21.536 -4.967 28.182 1.00 88.06 85 ILE A O 1
ATOM 650 N N . GLY A 1 86 ? -21.070 -2.972 27.250 1.00 84.88 86 GLY A N 1
ATOM 651 C CA . GLY A 1 86 ? -21.394 -2.169 28.429 1.00 84.88 86 GLY A CA 1
ATOM 652 C C . GLY A 1 86 ? -22.853 -2.326 28.864 1.00 84.88 86 GLY A C 1
ATOM 653 O O . GLY A 1 86 ? -23.125 -2.592 30.041 1.00 84.88 86 GLY A O 1
ATOM 654 N N . VAL A 1 87 ? -23.792 -2.247 27.919 1.00 88.44 87 VAL A N 1
ATOM 655 C CA . VAL A 1 87 ? -25.229 -2.453 28.172 1.00 88.44 87 VAL A CA 1
ATOM 656 C C . VAL A 1 87 ? -25.512 -3.885 28.646 1.00 88.44 87 VAL A C 1
ATOM 658 O O . VAL A 1 87 ? -26.222 -4.086 29.630 1.00 88.44 87 VAL A O 1
ATOM 661 N N . SER A 1 88 ? -24.905 -4.897 28.022 1.00 90.00 88 SER A N 1
ATOM 662 C CA . SER A 1 88 ? -25.091 -6.302 28.419 1.00 90.00 88 SER A CA 1
ATOM 663 C C . SER A 1 88 ? -24.587 -6.581 29.840 1.00 90.00 88 SER A C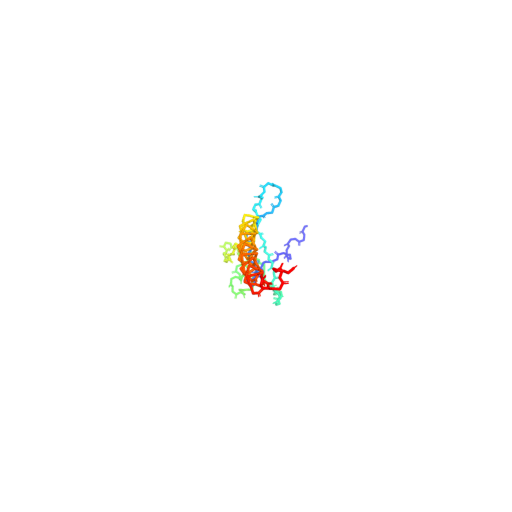 1
ATOM 665 O O . SER A 1 88 ? -25.258 -7.240 30.637 1.00 90.00 88 SER A O 1
ATOM 667 N N . ASN A 1 89 ? -23.409 -6.063 30.190 1.00 90.69 89 ASN A N 1
ATOM 668 C CA . ASN A 1 89 ? -22.812 -6.285 31.506 1.00 90.69 89 ASN A CA 1
ATOM 669 C C . ASN A 1 89 ? -23.552 -5.539 32.617 1.00 90.69 89 ASN A C 1
ATOM 671 O O . ASN A 1 89 ? -23.754 -6.103 33.694 1.00 90.69 89 ASN A O 1
ATOM 675 N N . THR A 1 90 ? -23.984 -4.302 32.363 1.00 86.62 90 THR A N 1
ATOM 676 C CA . THR A 1 90 ? -24.805 -3.547 33.321 1.00 86.62 90 THR A CA 1
ATOM 677 C C . THR A 1 90 ? -26.153 -4.221 33.545 1.00 86.62 90 THR A C 1
ATOM 679 O O . THR A 1 90 ? -26.564 -4.362 34.696 1.00 86.62 90 THR A O 1
ATOM 682 N N . TYR A 1 91 ? -26.788 -4.736 32.489 1.00 93.06 91 TYR A N 1
ATOM 683 C CA . TYR A 1 91 ? -28.021 -5.509 32.612 1.00 93.06 91 TYR A CA 1
ATOM 684 C C . TYR A 1 91 ? -27.827 -6.772 33.464 1.00 93.06 91 TYR A C 1
ATOM 686 O O . TYR A 1 91 ? -28.554 -6.983 34.433 1.00 93.06 91 TYR A O 1
ATOM 694 N N . LYS A 1 92 ? -26.786 -7.570 33.185 1.00 94.56 92 LYS A N 1
ATOM 695 C CA . LYS A 1 92 ? -26.448 -8.769 33.977 1.00 94.56 92 LYS A CA 1
ATOM 696 C C . LYS A 1 92 ? -26.141 -8.445 35.439 1.00 94.56 92 LYS A C 1
ATOM 698 O O . LYS A 1 92 ? -26.459 -9.234 36.327 1.00 94.56 92 LYS A O 1
ATOM 703 N N . LEU A 1 93 ? -25.489 -7.312 35.705 1.00 94.00 93 LEU A N 1
ATOM 704 C CA . LEU A 1 93 ? -25.229 -6.857 37.069 1.00 94.00 93 LEU A CA 1
ATOM 705 C C . LEU A 1 93 ? -26.535 -6.483 37.777 1.00 94.00 93 LEU A C 1
ATOM 707 O O . LEU A 1 93 ? -26.753 -6.931 38.900 1.00 94.00 93 LEU A O 1
ATOM 711 N N . ALA A 1 94 ? -27.404 -5.710 37.123 1.00 94.00 94 ALA A N 1
ATOM 712 C CA . ALA A 1 94 ? -28.696 -5.313 37.673 1.00 94.00 94 ALA A CA 1
ATOM 713 C C . ALA A 1 94 ? -29.582 -6.530 37.989 1.00 94.00 94 ALA A C 1
ATOM 715 O O . ALA A 1 94 ? -30.163 -6.591 39.069 1.00 94.00 94 ALA A O 1
ATOM 716 N N . GLU A 1 95 ? -29.620 -7.528 37.102 1.00 95.25 95 GLU A N 1
ATOM 717 C CA . GLU A 1 95 ? -30.340 -8.788 37.318 1.00 95.25 95 GLU A CA 1
ATOM 718 C C . GLU A 1 95 ? -29.814 -9.535 38.553 1.00 95.25 95 GLU A C 1
ATOM 720 O O . GLU A 1 95 ? -30.582 -9.874 39.453 1.00 95.25 95 GLU A O 1
ATOM 725 N N . LYS A 1 96 ? -28.491 -9.720 38.658 1.00 95.12 96 LYS A N 1
ATOM 726 C CA . LYS A 1 96 ? -27.869 -10.378 39.819 1.00 95.12 96 LYS A CA 1
ATOM 727 C C . LYS A 1 96 ? -28.122 -9.635 41.128 1.00 95.12 96 LYS A C 1
ATOM 729 O O . LYS A 1 96 ? -28.393 -10.272 42.143 1.00 95.12 96 LYS A O 1
ATOM 734 N N . VAL A 1 97 ? -28.033 -8.305 41.117 1.00 95.56 97 VAL A N 1
ATOM 735 C CA . VAL A 1 97 ? -28.314 -7.473 42.296 1.00 95.56 97 VAL A CA 1
ATOM 736 C C . VAL A 1 97 ? -29.786 -7.584 42.685 1.00 95.56 97 VAL A C 1
ATOM 738 O O . VAL A 1 97 ? -30.083 -7.739 43.866 1.00 95.56 97 VAL A O 1
ATOM 741 N N . SER A 1 98 ? -30.701 -7.567 41.713 1.00 94.50 98 SER A N 1
ATOM 742 C CA . SER A 1 98 ? -32.133 -7.738 41.969 1.00 94.50 98 SER A CA 1
ATOM 743 C C . SER A 1 98 ? -32.426 -9.078 42.642 1.00 94.50 98 SER A C 1
ATOM 745 O O . SER A 1 98 ? -33.170 -9.115 43.618 1.00 94.50 98 SER A O 1
ATOM 747 N N . ILE A 1 99 ? -31.818 -10.164 42.157 1.00 94.69 99 ILE A N 1
ATOM 748 C CA . ILE A 1 99 ? -31.963 -11.498 42.753 1.00 94.69 99 ILE A CA 1
ATOM 749 C C . ILE A 1 99 ? -31.411 -11.507 44.184 1.00 94.69 99 ILE A C 1
ATOM 751 O O . ILE A 1 99 ? -32.112 -11.918 45.104 1.00 94.69 99 ILE A O 1
ATOM 755 N N . ALA A 1 100 ? -30.201 -10.982 44.398 1.00 93.88 100 ALA A N 1
ATOM 756 C CA . ALA A 1 100 ? -29.588 -10.938 45.725 1.00 93.88 100 ALA A CA 1
ATOM 757 C C . ALA A 1 100 ? -30.411 -10.117 46.740 1.00 93.88 100 ALA A C 1
ATOM 759 O O . ALA A 1 100 ? -30.496 -10.484 47.912 1.00 93.88 100 ALA A O 1
ATOM 760 N N . ILE A 1 101 ? -31.039 -9.018 46.307 1.00 93.19 101 ILE A N 1
ATOM 761 C CA . ILE A 1 101 ? -31.933 -8.211 47.153 1.00 93.19 101 ILE A CA 1
ATOM 762 C C . ILE A 1 101 ? -33.207 -8.990 47.508 1.00 93.19 101 ILE A C 1
ATOM 764 O O . ILE A 1 101 ? -33.627 -8.965 48.666 1.00 93.19 101 ILE A O 1
ATOM 768 N N . GLU A 1 102 ? -33.819 -9.689 46.549 1.00 92.44 102 GLU A N 1
ATOM 769 C CA . GLU A 1 102 ? -34.996 -10.533 46.804 1.00 92.44 102 GLU A CA 1
ATOM 770 C C . GLU A 1 102 ? -34.678 -11.690 47.763 1.00 92.44 102 GLU A C 1
ATOM 772 O O . GLU A 1 102 ? -35.463 -11.969 48.666 1.00 92.44 102 GLU A O 1
ATOM 777 N N . GLU A 1 103 ? -33.508 -12.318 47.641 1.00 93.06 103 GLU A N 1
ATOM 778 C CA . GLU A 1 103 ? -33.056 -13.360 48.573 1.00 93.06 103 GLU A CA 1
ATOM 779 C C . GLU A 1 103 ? -32.791 -12.813 49.985 1.00 93.06 103 GLU A C 1
ATOM 781 O O . GLU A 1 103 ? -33.048 -13.493 50.980 1.00 93.06 103 GLU A O 1
ATOM 786 N N . ALA A 1 104 ? -32.310 -11.570 50.092 1.00 92.44 104 ALA A N 1
ATOM 787 C CA . ALA A 1 104 ? -32.016 -10.919 51.365 1.00 92.44 104 ALA A CA 1
ATOM 788 C C . ALA A 1 104 ? -33.234 -10.242 52.026 1.00 92.44 104 ALA A C 1
ATOM 790 O O . ALA A 1 104 ? -33.168 -9.932 53.217 1.00 92.44 104 ALA A O 1
ATOM 791 N N . LYS A 1 105 ? -34.361 -10.045 51.320 1.00 90.06 105 LYS A N 1
ATOM 792 C CA . LYS A 1 105 ? -35.617 -9.486 51.875 1.00 90.06 105 LYS A CA 1
ATOM 793 C C . LYS A 1 105 ? -36.014 -10.018 53.260 1.00 90.06 105 LYS A C 1
ATOM 795 O O . LYS A 1 105 ? -36.316 -9.190 54.119 1.00 90.06 105 LYS A O 1
ATOM 800 N N . PRO A 1 106 ? -36.025 -11.340 53.535 1.00 89.75 106 PRO A N 1
ATOM 801 C CA . PRO A 1 106 ? -36.400 -11.853 54.856 1.00 89.75 106 PRO A CA 1
ATOM 802 C C . PRO A 1 106 ? -35.461 -11.396 55.984 1.00 89.75 106 PRO A C 1
ATOM 804 O O . PRO A 1 106 ? -35.879 -11.357 57.138 1.00 89.75 106 PRO A O 1
ATOM 807 N N . LEU A 1 107 ? -34.217 -11.021 55.672 1.00 83.94 107 LEU A N 1
ATOM 808 C CA . LEU A 1 107 ? -33.242 -10.514 56.642 1.00 83.94 107 LEU A CA 1
ATOM 809 C C . LEU A 1 107 ? -33.414 -9.014 56.931 1.00 83.94 107 LEU A C 1
ATOM 811 O O . LEU A 1 107 ? -32.932 -8.537 57.954 1.00 83.94 107 LEU A O 1
ATOM 815 N N . LEU A 1 108 ? -34.102 -8.284 56.048 1.00 76.31 108 LEU A N 1
ATOM 816 C CA . LEU A 1 108 ? -34.358 -6.843 56.160 1.00 76.31 108 LEU A CA 1
ATOM 817 C C . LEU A 1 108 ? -35.695 -6.517 56.848 1.00 76.31 108 LEU A C 1
ATOM 819 O O . LEU A 1 108 ? -35.945 -5.365 57.183 1.00 76.31 108 LEU A O 1
ATOM 823 N N . ALA A 1 109 ? -36.563 -7.512 57.053 1.00 71.44 109 ALA A N 1
ATOM 824 C CA . ALA A 1 109 ? -37.910 -7.345 57.604 1.00 71.44 109 ALA A CA 1
ATOM 825 C C . ALA A 1 109 ? -37.975 -7.375 59.150 1.00 71.44 109 ALA A C 1
ATOM 827 O O . ALA A 1 109 ? -38.986 -7.807 59.706 1.00 71.44 109 ALA A O 1
ATOM 828 N N . LYS A 1 110 ? -36.917 -6.953 59.854 1.00 56.06 110 LYS A N 1
ATOM 829 C CA . LYS A 1 110 ? -36.832 -7.011 61.322 1.00 56.06 110 LYS A CA 1
ATOM 830 C C . LYS A 1 110 ? -36.505 -5.665 61.953 1.00 56.06 110 LYS A C 1
ATOM 832 O O . LYS A 1 110 ? -35.633 -4.964 61.399 1.00 56.06 110 LYS A O 1
#

Organism: NCBI:txid210225

Secondary structure (DSSP, 8-state):
--GGG---BTT-EEEEEEETTTTEEEEEEE--SSPP--SS-TTSTTHHHH-SBPPTT-----EE---HHHHHHHHHHHHHHHHHHHHHHHHHHHHHHHHHHHHHHHHH--

Nearest PDB structures (foldseek):
  8fee-assembly1_C  TM=4.747E-01  e=1.849E-01  Mycolicibacterium smegmatis MC2 155
  4jps-assembly1_A  TM=4.367E-01  e=8.577E+00  Homo sapiens
  7nta-assembly1_B  TM=3.593E-01  e=6.126E+00  Severe acute respiratory syndrome coronavirus 2

Radius of gyration: 29.95 Å; Cα contacts (8 Å, |Δi|>4): 103; chains: 1; bounding box: 61×31×86 Å

Sequence (110 aa):
VDDEKTVIPRNSLVEVNQSGLLMETMIDITPRDPIPTPTVGPLDPDCDKEGLIVCDRQRLKGGQGVSLDTLVGIFIRLGQEMEEIGVSNTYKLAEKVSIAIEEAKPLLAK

InterPro domains:
  IPR039342 Protein TRIGALACTOSYLDIACYLGLYCEROL 2-like [PTHR34675] (1-110)

Solvent-accessible surface area (backbone atoms only — not comparable to full-atom values): 6725 Å² total; per-residue (Å²): 132,84,64,92,72,75,74,51,45,66,72,33,49,34,29,42,31,45,46,71,97,80,60,44,78,42,81,46,74,44,76,41,86,79,79,75,81,71,94,60,52,46,83,40,93,59,25,74,76,71,57,53,47,58,34,74,94,59,86,79,84,64,47,77,51,71,40,63,68,57,52,51,52,51,52,55,51,53,52,52,54,52,50,52,52,50,54,53,52,52,49,55,48,51,53,52,51,50,51,53,51,62,71,43,43,82,77,66,76,117

pLDDT: mean 87.71, std 10.12, range [42.91, 95.81]